Protein AF-A0A315ZDD9-F1 (afdb_monomer_lite)

pLDDT: mean 81.25, std 19.19, range [39.88, 97.31]

Sequence (99 aa):
MRKFLLPIVALIAFTFSSCDDLEETIDCTSNTARLSALLLTIDEWDCDDATEAYNLLDENQDCDEMKFLIEQQDYGTVEDALFIINGYKTVTCTLDGLF

Secondary structure (DSSP, 8-state):
----------------SSHHHHHHHHHHHHHHHHHHHHHTTGGG--HHHHHHHHHHHHHTTT-HHHHHHHHHTT--SHHHHHHHHHHHHHHHHHHHTT-

Radius of gyration: 15.93 Å; chains: 1; bounding box: 35×39×43 Å

Organism: Sediminitomix flava (NCBI:txid379075)

Structure (mmCIF, N/CA/C/O backbone):
data_AF-A0A315ZDD9-F1
#
_entry.id   AF-A0A315ZDD9-F1
#
loop_
_atom_site.group_PDB
_atom_site.id
_atom_site.type_symbol
_atom_site.label_atom_id
_atom_site.label_alt_id
_atom_site.label_comp_id
_atom_site.label_asym_id
_atom_site.label_entity_id
_atom_site.label_seq_id
_atom_site.pdbx_PDB_ins_code
_atom_site.Cartn_x
_atom_site.Cartn_y
_atom_site.Cartn_z
_atom_site.occupancy
_atom_site.B_iso_or_equiv
_atom_site.auth_seq_id
_atom_site.auth_comp_id
_atom_site.auth_asym_id
_atom_site.auth_atom_id
_atom_site.pdbx_PDB_model_num
ATOM 1 N N . MET A 1 1 ? 12.004 26.889 15.704 1.00 42.41 1 MET A N 1
ATOM 2 C CA . MET A 1 1 ? 10.913 26.063 15.145 1.00 42.41 1 MET A CA 1
ATOM 3 C C . MET A 1 1 ? 10.832 24.790 15.977 1.00 42.41 1 MET A C 1
ATOM 5 O O . MET A 1 1 ? 11.714 23.950 15.864 1.00 42.41 1 MET A O 1
ATOM 9 N N . ARG A 1 2 ? 9.881 24.702 16.916 1.00 39.88 2 ARG A N 1
ATOM 10 C CA . ARG A 1 2 ? 9.673 23.491 17.727 1.00 39.88 2 ARG A CA 1
ATOM 11 C C . ARG A 1 2 ? 8.828 22.521 16.903 1.00 39.88 2 ARG A C 1
ATOM 13 O O . ARG A 1 2 ? 7.665 22.813 16.653 1.00 39.88 2 ARG A O 1
ATOM 20 N N . LYS A 1 3 ? 9.425 21.415 16.457 1.00 45.97 3 LYS A N 1
ATOM 21 C CA . LYS A 1 3 ? 8.692 20.278 15.893 1.00 45.97 3 LYS A CA 1
ATOM 22 C C . LYS A 1 3 ? 8.043 19.542 17.065 1.00 45.97 3 LYS A C 1
ATOM 24 O O . LYS A 1 3 ? 8.744 18.938 17.871 1.00 45.97 3 LYS A O 1
ATOM 29 N N . PHE A 1 4 ? 6.728 19.674 17.203 1.00 43.16 4 PHE A N 1
ATOM 30 C CA . PHE A 1 4 ? 5.939 18.818 18.078 1.00 43.16 4 PHE A CA 1
ATOM 31 C C . PHE A 1 4 ? 5.788 17.470 17.369 1.00 43.16 4 PHE A C 1
ATOM 33 O O . PHE A 1 4 ? 4.930 17.314 16.509 1.00 43.16 4 PHE A O 1
ATOM 40 N N . LEU A 1 5 ? 6.664 16.518 17.694 1.00 48.75 5 LEU A N 1
ATOM 41 C CA . LEU A 1 5 ? 6.385 15.097 17.500 1.00 48.75 5 LEU A CA 1
ATOM 42 C C . LEU A 1 5 ? 5.304 14.742 18.525 1.00 48.75 5 LEU A C 1
ATOM 44 O O . LEU A 1 5 ? 5.608 14.520 19.697 1.00 48.75 5 LEU A O 1
ATOM 48 N N . LEU A 1 6 ? 4.039 14.835 18.119 1.00 39.91 6 LEU A N 1
ATOM 49 C CA . LEU A 1 6 ? 2.919 14.386 18.937 1.00 39.91 6 LEU A CA 1
ATOM 50 C C . LEU A 1 6 ? 2.768 12.861 18.792 1.00 39.91 6 LEU A C 1
ATOM 52 O O . LEU A 1 6 ? 2.919 12.337 17.689 1.00 39.91 6 LEU A O 1
ATOM 56 N N . PRO A 1 7 ? 2.509 12.147 19.900 1.00 44.84 7 PRO A N 1
ATOM 57 C CA . PRO A 1 7 ? 2.541 10.697 19.967 1.00 44.84 7 PRO A CA 1
ATOM 58 C C . PRO A 1 7 ? 1.213 10.135 19.457 1.00 44.84 7 PRO A C 1
ATOM 60 O O . PRO A 1 7 ? 0.247 10.044 20.211 1.00 44.84 7 PRO A O 1
ATOM 63 N N . ILE A 1 8 ? 1.148 9.729 18.191 1.00 50.94 8 ILE A N 1
ATOM 64 C CA . ILE A 1 8 ? 0.020 8.937 17.674 1.00 50.94 8 ILE A CA 1
ATOM 65 C C . ILE A 1 8 ? 0.318 7.455 17.937 1.00 50.94 8 ILE A C 1
ATOM 67 O O . ILE A 1 8 ? 0.414 6.629 17.045 1.00 50.94 8 ILE A O 1
ATOM 71 N N . VAL A 1 9 ? 0.534 7.137 19.211 1.00 46.03 9 VAL A N 1
ATOM 72 C CA . VAL A 1 9 ? 0.303 5.799 19.767 1.00 46.03 9 VAL A CA 1
ATOM 73 C C . VAL A 1 9 ? -0.782 6.011 20.817 1.00 46.03 9 VAL A C 1
ATOM 75 O O . VAL A 1 9 ? -0.586 5.824 22.017 1.00 46.03 9 VAL A O 1
ATOM 78 N N . ALA A 1 10 ? -1.896 6.602 20.382 1.00 42.72 10 ALA A N 1
ATOM 79 C CA . ALA A 1 10 ? -3.057 6.757 21.234 1.00 42.72 10 ALA A CA 1
ATOM 80 C C . ALA A 1 10 ? -3.620 5.353 21.440 1.00 42.72 10 ALA A C 1
ATOM 82 O O . ALA A 1 10 ? -4.127 4.740 20.507 1.00 42.72 10 ALA A O 1
ATOM 83 N N . LEU A 1 11 ? -3.425 4.850 22.662 1.00 44.22 11 LEU A N 1
ATOM 84 C CA . LEU A 1 11 ? -3.995 3.620 23.192 1.00 44.22 11 LEU A CA 1
ATOM 85 C C . LEU A 1 11 ? -5.408 3.410 22.647 1.00 44.22 11 LEU A C 1
ATOM 87 O O . LEU A 1 11 ? -6.329 4.148 23.008 1.00 44.22 11 LEU A O 1
ATOM 91 N N . ILE A 1 12 ? -5.579 2.377 21.832 1.00 54.78 12 ILE A N 1
ATOM 92 C CA . ILE A 1 12 ? -6.906 1.944 21.442 1.00 54.78 12 ILE A CA 1
ATOM 93 C C . ILE A 1 12 ? -7.428 1.078 22.589 1.00 54.78 12 ILE A C 1
ATOM 95 O O . ILE A 1 12 ? -7.040 -0.075 22.776 1.00 54.78 12 ILE A O 1
ATOM 99 N N . ALA A 1 13 ? -8.242 1.690 23.447 1.00 45.88 13 ALA A N 1
ATOM 100 C CA . ALA A 1 13 ? -9.019 0.982 24.452 1.00 45.88 13 ALA A CA 1
ATOM 101 C C . ALA A 1 13 ? -10.181 0.280 23.741 1.00 45.88 13 ALA A C 1
ATOM 103 O O . ALA A 1 13 ? -11.289 0.804 23.660 1.00 45.88 13 ALA A O 1
ATOM 104 N N . PHE A 1 14 ? -9.902 -0.883 23.170 1.00 53.44 14 PHE A N 1
ATOM 105 C CA . PHE A 1 14 ? -10.897 -1.675 22.469 1.00 53.44 14 PHE A CA 1
ATOM 106 C C . PHE A 1 14 ? -11.788 -2.451 23.449 1.00 53.44 14 PHE A C 1
ATOM 108 O O . PHE A 1 14 ? -11.328 -3.251 24.267 1.00 53.44 14 PHE A O 1
ATOM 115 N N . THR A 1 15 ? -13.094 -2.231 23.337 1.00 52.12 15 THR A N 1
ATOM 116 C CA . THR A 1 15 ? -14.132 -3.100 23.892 1.00 52.12 15 THR A CA 1
ATOM 117 C C . THR A 1 15 ? -14.471 -4.162 22.849 1.00 52.12 15 THR A C 1
ATOM 119 O O . THR A 1 15 ? -15.380 -3.967 22.047 1.00 52.12 15 THR A O 1
ATOM 122 N N . PHE A 1 16 ? -13.713 -5.257 22.809 1.00 50.06 16 PHE A N 1
ATOM 123 C CA . PHE A 1 16 ? -13.961 -6.348 21.862 1.00 50.06 16 PHE A CA 1
ATOM 124 C C . PHE A 1 16 ? -15.237 -7.111 22.258 1.00 50.06 16 PHE A C 1
ATOM 126 O O . PHE A 1 16 ? -15.351 -7.586 23.391 1.00 50.06 16 PHE A O 1
ATOM 133 N N . SER A 1 17 ? -16.213 -7.191 21.346 1.00 50.06 17 SER A N 1
ATOM 134 C CA . SER A 1 17 ? -17.479 -7.918 21.544 1.00 50.06 17 SER A CA 1
ATOM 135 C C . SER A 1 17 ? -17.365 -9.409 21.193 1.00 50.06 17 SER A C 1
ATOM 137 O O . SER A 1 17 ? -18.227 -10.195 21.592 1.00 50.06 17 SER A O 1
ATOM 139 N N . SER A 1 18 ? -16.308 -9.815 20.489 1.00 53.09 18 SER A N 1
ATOM 140 C CA . SER A 1 18 ? -15.969 -11.202 20.179 1.00 53.09 18 SER A CA 1
ATOM 141 C C . SER A 1 18 ? -14.455 -11.332 19.936 1.00 53.09 18 SER A C 1
ATOM 143 O O . SER A 1 18 ? -13.776 -10.330 19.709 1.00 53.09 18 SER A O 1
ATOM 145 N N . CYS A 1 19 ? -13.901 -12.544 20.051 1.00 56.69 19 CYS A N 1
ATOM 146 C CA . CYS A 1 19 ? -12.485 -12.789 19.747 1.00 56.69 19 CYS A CA 1
ATOM 147 C C . CYS A 1 19 ? -12.174 -12.666 18.245 1.00 56.69 19 CYS A C 1
ATOM 149 O O . CYS A 1 19 ? -11.032 -12.376 17.909 1.00 56.69 19 CYS A O 1
ATOM 151 N N . ASP A 1 20 ? -13.174 -12.844 17.380 1.00 58.56 20 ASP A N 1
ATOM 152 C CA . ASP A 1 20 ? -13.015 -12.774 15.923 1.00 58.56 20 ASP A CA 1
ATOM 153 C C . ASP A 1 20 ? -12.814 -11.314 15.474 1.00 58.56 20 ASP A C 1
ATOM 155 O O . ASP A 1 20 ? -11.891 -11.017 14.722 1.00 58.56 20 ASP A O 1
ATOM 159 N N . ASP A 1 21 ? -13.571 -10.372 16.057 1.00 60.03 21 ASP A N 1
ATOM 160 C CA . ASP A 1 21 ? -13.394 -8.931 15.796 1.00 60.03 21 ASP A CA 1
ATOM 161 C C . ASP A 1 21 ? -12.017 -8.419 16.276 1.00 60.03 21 ASP A C 1
ATOM 163 O O . ASP A 1 21 ? -11.472 -7.443 15.756 1.00 60.03 21 ASP A O 1
ATOM 167 N N . LEU A 1 22 ? -11.449 -9.058 17.309 1.00 60.69 22 LEU A N 1
ATOM 168 C CA . LEU A 1 22 ? -10.117 -8.746 17.835 1.00 60.69 22 LEU A CA 1
ATOM 169 C C . LEU A 1 22 ? -9.010 -9.192 16.869 1.00 60.69 22 LEU A C 1
ATOM 171 O O . LEU A 1 22 ? -8.028 -8.467 16.713 1.00 60.69 22 LEU A O 1
ATOM 175 N N . GLU A 1 23 ? -9.155 -10.360 16.246 1.00 69.88 23 GLU A N 1
ATOM 176 C CA . GLU A 1 23 ? -8.195 -10.894 15.272 1.00 69.88 23 GLU A CA 1
ATOM 177 C C . GLU A 1 23 ? -8.172 -10.030 14.004 1.00 69.88 23 GLU A C 1
ATOM 179 O O . GLU A 1 23 ? -7.109 -9.549 13.619 1.00 69.88 23 GLU A O 1
ATOM 184 N N . GLU A 1 24 ? -9.346 -9.687 13.464 1.00 71.44 24 GLU A N 1
ATOM 185 C CA . GLU A 1 24 ? -9.488 -8.811 12.291 1.00 71.44 24 GLU A CA 1
ATOM 186 C C . GLU A 1 24 ? -8.883 -7.414 12.527 1.00 71.44 24 GLU A C 1
ATOM 188 O O . GLU A 1 24 ? -8.142 -6.883 11.700 1.00 71.44 24 GLU A O 1
ATOM 193 N N . THR A 1 25 ? -9.112 -6.837 13.710 1.00 71.75 25 THR A N 1
ATOM 194 C CA . THR A 1 25 ? -8.547 -5.531 14.090 1.00 71.75 25 THR A CA 1
ATOM 195 C C . THR A 1 25 ? -7.014 -5.557 14.185 1.00 71.75 25 THR A C 1
ATOM 197 O O . THR A 1 25 ? -6.330 -4.606 13.780 1.00 71.75 25 THR A O 1
ATOM 200 N N . ILE A 1 26 ? -6.453 -6.626 14.763 1.00 76.06 26 ILE A N 1
ATOM 201 C CA . ILE A 1 26 ? -4.999 -6.797 14.887 1.00 76.06 26 ILE A CA 1
ATOM 202 C C . ILE A 1 26 ? -4.373 -6.952 13.502 1.00 76.06 26 ILE A C 1
ATOM 204 O O . ILE A 1 26 ? -3.351 -6.311 13.233 1.00 76.06 26 ILE A O 1
ATOM 208 N N . ASP A 1 27 ? -4.998 -7.737 12.628 1.00 82.81 27 ASP A N 1
ATOM 209 C CA . ASP A 1 27 ? -4.534 -7.949 11.261 1.00 82.81 27 ASP A CA 1
ATOM 210 C C . ASP A 1 27 ? -4.561 -6.647 10.455 1.00 82.81 27 ASP A C 1
ATOM 212 O O . ASP A 1 27 ? -3.532 -6.280 9.883 1.00 82.81 27 ASP A O 1
ATOM 216 N N . CYS A 1 28 ? -5.647 -5.865 10.525 1.00 87.50 28 CYS A N 1
ATOM 217 C CA . CYS A 1 28 ? -5.732 -4.543 9.891 1.00 87.50 28 CYS A CA 1
ATOM 218 C C . CYS A 1 28 ? -4.583 -3.618 10.325 1.00 87.50 28 CYS A C 1
ATOM 220 O O . CYS A 1 28 ? -3.899 -3.013 9.492 1.00 87.50 28 CYS A O 1
ATOM 222 N N . THR A 1 29 ? -4.323 -3.520 11.633 1.00 90.00 29 THR A N 1
ATOM 223 C CA . THR A 1 29 ? -3.262 -2.649 12.165 1.00 90.00 29 THR A CA 1
ATOM 224 C C . THR A 1 29 ? -1.874 -3.132 11.740 1.00 90.00 29 THR A C 1
ATOM 226 O O . THR A 1 29 ? -1.034 -2.335 11.312 1.00 90.00 29 THR A O 1
ATOM 229 N N . SER A 1 30 ? -1.621 -4.437 11.854 1.00 92.56 30 SER A N 1
ATOM 230 C CA . SER A 1 30 ? -0.341 -5.058 11.502 1.00 92.56 30 SER A CA 1
ATOM 231 C C . SER A 1 30 ? -0.034 -4.906 1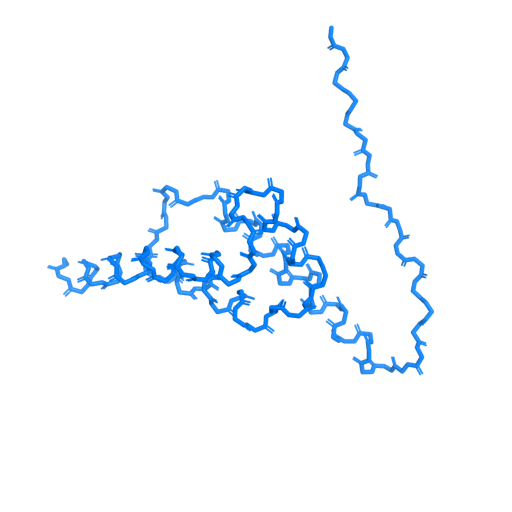0.010 1.00 92.56 30 SER A C 1
ATOM 233 O O . SER A 1 30 ? 1.054 -4.458 9.639 1.00 92.56 30 SER A O 1
ATOM 235 N N . ASN A 1 31 ? -1.010 -5.193 9.149 1.00 94.69 31 ASN A N 1
ATOM 236 C CA . ASN A 1 31 ? -0.877 -5.078 7.700 1.00 94.69 31 ASN A CA 1
ATOM 237 C C . ASN A 1 31 ? -0.720 -3.623 7.253 1.00 94.69 31 ASN A C 1
ATOM 239 O O . ASN A 1 31 ? 0.113 -3.336 6.394 1.00 94.69 31 ASN A O 1
ATOM 243 N N . THR A 1 32 ? -1.426 -2.683 7.889 1.00 94.38 32 THR A N 1
ATOM 244 C CA . THR A 1 32 ? -1.237 -1.245 7.635 1.00 94.38 32 THR A CA 1
ATOM 245 C C . THR A 1 32 ? 0.177 -0.793 8.006 1.00 94.38 32 THR A C 1
ATOM 247 O O . THR A 1 32 ? 0.815 -0.065 7.247 1.00 94.38 32 THR A O 1
ATOM 250 N N . ALA A 1 33 ? 0.715 -1.245 9.144 1.00 93.44 33 ALA A N 1
ATOM 251 C CA . ALA A 1 33 ? 2.089 -0.931 9.536 1.00 93.44 33 ALA A CA 1
ATOM 252 C C . ALA A 1 33 ? 3.114 -1.512 8.547 1.00 93.44 33 ALA A C 1
ATOM 254 O O . ALA A 1 33 ? 4.088 -0.840 8.201 1.00 93.44 33 ALA A O 1
ATOM 255 N N . ARG A 1 34 ? 2.874 -2.735 8.062 1.00 95.31 34 ARG A N 1
ATOM 256 C CA . ARG A 1 34 ? 3.706 -3.395 7.050 1.00 95.31 34 ARG A CA 1
ATOM 257 C C . ARG A 1 34 ? 3.682 -2.642 5.719 1.00 95.31 34 ARG A C 1
ATOM 259 O O . ARG A 1 34 ? 4.748 -2.340 5.189 1.00 95.31 34 ARG A O 1
ATOM 266 N N . LEU A 1 35 ? 2.504 -2.235 5.241 1.00 95.75 35 LEU A N 1
ATOM 267 C CA . LEU A 1 35 ? 2.398 -1.406 4.039 1.00 95.75 35 LEU A CA 1
ATOM 268 C C . LEU A 1 35 ? 3.082 -0.050 4.233 1.00 95.75 35 LEU A C 1
ATOM 270 O O . LEU A 1 35 ? 3.829 0.392 3.365 1.00 95.75 35 LEU A O 1
ATOM 274 N N . SER A 1 36 ? 2.882 0.603 5.381 1.00 95.75 36 SER A N 1
ATOM 275 C CA . SER A 1 36 ? 3.552 1.870 5.680 1.00 95.75 36 SER A CA 1
ATOM 276 C C . SER A 1 36 ? 5.072 1.737 5.630 1.00 95.75 36 SER A C 1
ATOM 278 O O . SER A 1 36 ? 5.727 2.699 5.244 1.00 95.75 36 SER A O 1
ATOM 280 N N . ALA A 1 37 ? 5.636 0.596 6.030 1.00 93.62 37 ALA A N 1
ATOM 281 C CA . ALA A 1 37 ? 7.069 0.352 5.930 1.00 93.62 37 ALA A CA 1
ATOM 282 C C . ALA A 1 37 ? 7.515 0.202 4.468 1.00 93.62 37 ALA A C 1
ATOM 284 O O . ALA A 1 37 ? 8.484 0.849 4.080 1.00 93.62 37 ALA A O 1
ATOM 285 N N . LEU A 1 38 ? 6.781 -0.569 3.657 1.00 94.94 38 LEU A N 1
ATOM 286 C CA . LEU A 1 38 ? 7.065 -0.726 2.225 1.00 94.94 38 LEU A CA 1
ATOM 287 C C . LEU A 1 38 ? 7.019 0.616 1.488 1.00 94.94 38 LEU A C 1
ATOM 289 O O . LEU A 1 38 ? 7.922 0.932 0.721 1.00 94.94 38 LEU A O 1
ATOM 293 N N . LEU A 1 39 ? 6.006 1.448 1.743 1.00 91.69 39 LEU A N 1
ATOM 294 C CA . LEU A 1 39 ? 5.847 2.738 1.058 1.00 91.69 39 LEU A CA 1
ATOM 295 C C . LEU A 1 39 ? 7.009 3.714 1.313 1.00 91.69 39 LEU A C 1
ATOM 297 O O . LEU A 1 39 ? 7.234 4.613 0.506 1.00 91.69 39 LEU A O 1
ATOM 301 N N . LEU A 1 40 ? 7.775 3.537 2.396 1.00 92.62 40 LEU A N 1
ATOM 302 C CA . LEU A 1 40 ? 8.964 4.352 2.674 1.00 92.62 40 LEU A CA 1
ATOM 303 C C . LEU A 1 40 ? 10.163 4.004 1.781 1.00 92.62 40 LEU A C 1
ATOM 305 O O . LEU A 1 40 ? 11.105 4.794 1.722 1.00 92.62 40 LEU A O 1
ATOM 309 N N . THR A 1 41 ? 10.146 2.852 1.107 1.00 92.88 41 THR A N 1
ATOM 310 C CA . THR A 1 41 ? 11.256 2.331 0.293 1.00 92.88 41 THR A CA 1
ATOM 311 C C . THR A 1 41 ? 10.861 2.108 -1.167 1.00 92.88 41 THR A C 1
ATOM 313 O O . THR A 1 41 ? 11.474 1.299 -1.853 1.00 92.88 41 THR A O 1
ATOM 316 N N . ILE A 1 42 ? 9.854 2.834 -1.667 1.00 87.38 42 ILE A N 1
ATOM 317 C CA . ILE A 1 42 ? 9.284 2.627 -3.012 1.00 87.38 42 ILE A CA 1
ATOM 318 C C . ILE A 1 42 ? 10.297 2.743 -4.163 1.00 87.38 42 ILE A C 1
ATOM 320 O O . ILE A 1 42 ? 10.155 2.080 -5.188 1.00 87.38 42 ILE A O 1
ATOM 324 N N . ASP A 1 43 ? 11.343 3.555 -3.994 1.00 87.50 43 ASP A N 1
ATOM 325 C CA . ASP A 1 43 ? 12.403 3.731 -4.996 1.00 87.50 43 ASP A CA 1
ATOM 326 C C . ASP A 1 43 ? 13.314 2.495 -5.136 1.00 87.50 43 ASP A C 1
ATOM 328 O O . ASP A 1 43 ? 14.087 2.402 -6.090 1.00 87.50 43 ASP A O 1
ATOM 332 N N . GLU A 1 44 ? 13.234 1.561 -4.187 1.00 91.62 44 GLU A N 1
ATOM 333 C CA . GLU A 1 44 ? 14.049 0.346 -4.116 1.00 91.62 44 GLU A CA 1
ATOM 334 C C . GLU A 1 44 ? 13.233 -0.927 -4.375 1.00 91.62 44 GLU A C 1
ATOM 336 O O . GLU A 1 44 ? 13.806 -2.013 -4.353 1.00 91.62 44 GLU A O 1
ATOM 341 N N . TRP A 1 45 ? 11.925 -0.805 -4.629 1.00 92.88 45 TRP A N 1
ATOM 342 C CA . TRP A 1 45 ? 11.042 -1.959 -4.786 1.00 92.88 45 TRP A CA 1
ATOM 343 C C . TRP A 1 45 ? 11.439 -2.846 -5.963 1.00 92.88 45 TRP A C 1
ATOM 345 O O . TRP A 1 45 ? 11.560 -2.395 -7.107 1.00 92.88 45 TRP A O 1
ATOM 355 N N . ASP A 1 46 ? 11.532 -4.140 -5.683 1.00 93.44 46 ASP A N 1
ATOM 356 C CA . ASP A 1 46 ? 11.538 -5.189 -6.693 1.00 93.44 46 ASP A CA 1
ATOM 357 C C . ASP A 1 46 ? 10.115 -5.733 -6.956 1.00 93.44 46 ASP A C 1
ATOM 359 O O . ASP A 1 46 ? 9.098 -5.145 -6.565 1.00 93.44 46 ASP A O 1
ATOM 363 N N . CYS A 1 47 ? 10.020 -6.824 -7.723 1.00 94.12 47 CYS A N 1
ATOM 364 C CA . CYS A 1 47 ? 8.733 -7.433 -8.053 1.00 94.12 47 CYS A CA 1
ATOM 365 C C . CYS A 1 47 ? 8.009 -7.984 -6.815 1.00 94.12 47 CYS A C 1
ATOM 367 O O . CYS A 1 47 ? 6.776 -7.902 -6.743 1.00 94.12 47 CYS A O 1
ATOM 369 N N . ASP A 1 48 ? 8.755 -8.529 -5.854 1.00 95.69 48 ASP A N 1
ATOM 370 C CA . ASP A 1 48 ? 8.195 -9.129 -4.649 1.00 95.69 48 ASP A CA 1
ATOM 371 C C . ASP A 1 48 ? 7.645 -8.032 -3.734 1.00 95.69 48 ASP A C 1
ATOM 373 O O . ASP A 1 48 ? 6.491 -8.127 -3.311 1.00 95.69 48 ASP A O 1
ATOM 377 N N . ASP A 1 49 ? 8.387 -6.938 -3.540 1.00 96.00 49 ASP A N 1
ATOM 378 C CA . ASP A 1 49 ? 7.933 -5.777 -2.763 1.00 96.00 49 ASP A CA 1
ATOM 379 C C . ASP A 1 49 ? 6.652 -5.162 -3.350 1.00 96.00 49 ASP A C 1
ATOM 381 O O . ASP A 1 49 ? 5.671 -4.916 -2.639 1.00 96.00 49 ASP A O 1
ATOM 385 N N . ALA A 1 50 ? 6.619 -4.955 -4.672 1.00 95.25 50 ALA A N 1
ATOM 386 C CA . ALA A 1 50 ? 5.451 -4.400 -5.354 1.00 95.25 50 ALA A CA 1
ATOM 387 C C . ALA A 1 50 ? 4.239 -5.348 -5.309 1.00 95.25 50 ALA A C 1
ATOM 389 O O . ALA A 1 50 ? 3.086 -4.903 -5.263 1.00 95.25 50 ALA A O 1
ATOM 390 N N . THR A 1 51 ? 4.483 -6.659 -5.326 1.00 96.25 51 THR A N 1
ATOM 391 C CA . THR A 1 51 ? 3.438 -7.679 -5.181 1.00 96.25 51 THR A CA 1
ATOM 392 C C . THR A 1 51 ? 2.901 -7.720 -3.759 1.00 96.25 51 THR A C 1
ATOM 394 O O . THR A 1 51 ? 1.686 -7.779 -3.567 1.00 96.25 51 THR A O 1
ATOM 397 N N . GLU A 1 52 ? 3.775 -7.630 -2.763 1.00 97.00 52 GLU A N 1
ATOM 398 C CA . GLU A 1 52 ? 3.392 -7.583 -1.359 1.00 97.00 52 GLU A CA 1
ATOM 399 C C . GLU A 1 52 ? 2.559 -6.339 -1.046 1.00 97.00 52 GLU A C 1
ATOM 401 O O . GLU A 1 52 ? 1.483 -6.457 -0.460 1.00 97.00 52 GLU A O 1
ATOM 406 N N . ALA A 1 53 ? 2.994 -5.162 -1.505 1.00 96.69 53 ALA A N 1
ATOM 407 C CA . ALA A 1 53 ? 2.240 -3.924 -1.335 1.00 96.69 53 ALA A CA 1
ATOM 408 C C . ALA A 1 53 ? 0.838 -4.013 -1.964 1.00 96.69 53 ALA A C 1
ATOM 410 O O . ALA A 1 53 ? -0.140 -3.577 -1.356 1.00 96.69 53 ALA A O 1
ATOM 411 N N . TYR A 1 54 ? 0.726 -4.615 -3.156 1.00 97.06 54 TYR A N 1
ATOM 412 C CA . TYR A 1 54 ? -0.563 -4.845 -3.811 1.00 97.06 54 TYR A CA 1
ATOM 413 C C . TYR A 1 54 ? -1.471 -5.768 -2.987 1.00 97.06 54 TYR A C 1
ATOM 415 O O . TYR A 1 54 ? -2.630 -5.433 -2.757 1.00 97.06 54 TYR A O 1
ATOM 423 N N . ASN A 1 55 ? -0.952 -6.910 -2.529 1.00 97.31 55 ASN A N 1
ATOM 424 C CA . ASN A 1 55 ? -1.747 -7.890 -1.786 1.00 97.31 55 ASN A CA 1
ATOM 425 C C . ASN A 1 55 ? -2.217 -7.328 -0.438 1.00 97.31 55 ASN A C 1
ATOM 427 O O . ASN A 1 55 ? -3.376 -7.502 -0.079 1.00 97.31 55 ASN A O 1
ATOM 431 N N . LEU A 1 56 ? -1.355 -6.589 0.273 1.00 96.50 56 LEU A N 1
ATOM 432 C CA . LEU A 1 56 ? -1.735 -5.934 1.526 1.00 96.50 56 LEU A CA 1
ATOM 433 C C . LEU A 1 56 ? -2.893 -4.954 1.322 1.00 96.50 56 LEU A C 1
ATOM 435 O O . LEU A 1 56 ? -3.784 -4.895 2.164 1.00 96.50 56 LEU A O 1
ATOM 439 N N . LEU A 1 57 ? -2.910 -4.204 0.219 1.00 96.00 57 LEU A N 1
ATOM 440 C CA . LEU A 1 57 ? -4.018 -3.299 -0.088 1.00 96.00 57 LEU A CA 1
ATOM 441 C C . LEU A 1 57 ? -5.308 -4.036 -0.446 1.00 96.00 57 LEU A C 1
ATOM 443 O O . LEU A 1 57 ? -6.371 -3.640 0.024 1.00 96.00 57 LEU A O 1
ATOM 447 N N . ASP A 1 58 ? -5.214 -5.095 -1.249 1.00 96.19 58 ASP A N 1
ATOM 448 C CA . ASP A 1 58 ? -6.370 -5.870 -1.717 1.00 96.19 58 ASP A CA 1
ATOM 449 C C . ASP A 1 58 ? -7.067 -6.590 -0.551 1.00 96.19 58 ASP A C 1
ATOM 451 O O . ASP A 1 58 ? -8.286 -6.529 -0.398 1.00 96.19 58 ASP A O 1
ATOM 455 N N . GLU A 1 59 ? -6.277 -7.197 0.337 1.00 94.19 59 GLU A N 1
ATOM 456 C CA . GLU A 1 59 ? -6.775 -7.944 1.496 1.00 94.19 59 GLU A CA 1
ATOM 457 C C . GLU A 1 59 ? -7.333 -7.038 2.605 1.00 94.19 59 GLU A C 1
ATOM 459 O O . GLU A 1 59 ? -8.182 -7.475 3.377 1.00 94.19 59 GLU A O 1
ATOM 464 N N . ASN A 1 60 ? -6.883 -5.780 2.693 1.00 92.50 60 ASN A N 1
ATOM 465 C CA . ASN A 1 60 ? -7.201 -4.874 3.808 1.00 92.50 60 ASN A CA 1
ATOM 466 C C . ASN A 1 60 ? -7.974 -3.621 3.361 1.00 92.50 60 ASN A C 1
ATOM 468 O O . ASN A 1 60 ? -7.975 -2.607 4.060 1.00 92.50 60 ASN A O 1
ATOM 472 N N . GLN A 1 61 ? -8.635 -3.664 2.201 1.00 92.62 61 GLN A N 1
ATOM 473 C CA . GLN A 1 61 ? -9.326 -2.504 1.626 1.00 92.62 61 GLN A CA 1
ATOM 474 C C . GLN A 1 61 ? -10.445 -1.928 2.504 1.00 92.62 61 GLN A C 1
ATOM 476 O O . GLN A 1 61 ? -10.743 -0.732 2.434 1.00 92.62 61 GLN A O 1
ATOM 481 N N . ASP A 1 62 ? -11.041 -2.761 3.358 1.00 90.56 62 ASP A N 1
ATOM 482 C CA . ASP A 1 62 ? -12.108 -2.355 4.267 1.00 90.56 62 ASP A CA 1
ATOM 483 C C . ASP A 1 62 ? -11.587 -1.795 5.600 1.00 90.56 62 ASP A C 1
ATOM 485 O O . ASP A 1 62 ? -12.336 -1.091 6.282 1.00 90.56 62 ASP A O 1
ATOM 489 N N . CYS A 1 63 ? -10.305 -2.000 5.927 1.00 90.31 63 CYS A N 1
ATOM 490 C CA . CYS A 1 63 ? -9.688 -1.502 7.155 1.00 90.31 63 CYS A CA 1
ATOM 491 C C . CYS A 1 63 ? -9.617 0.033 7.158 1.00 90.31 63 CYS A C 1
ATOM 493 O O . CYS A 1 63 ? -9.078 0.659 6.237 1.00 90.31 63 CYS A O 1
ATOM 495 N N . ASP A 1 64 ? -10.112 0.660 8.224 1.00 92.81 64 ASP A N 1
ATOM 496 C CA . ASP A 1 64 ? -10.115 2.120 8.352 1.00 92.81 64 ASP A CA 1
ATOM 497 C C . ASP A 1 64 ? -8.692 2.688 8.477 1.00 92.81 64 ASP A C 1
ATOM 499 O O . ASP A 1 64 ? -8.393 3.747 7.920 1.00 92.81 64 ASP A O 1
ATOM 503 N N . GLU A 1 65 ? -7.780 1.964 9.131 1.00 91.31 65 GLU A N 1
ATOM 504 C CA . GLU A 1 65 ? -6.364 2.325 9.223 1.00 91.31 65 GLU A CA 1
ATOM 505 C C . GLU A 1 65 ? -5.690 2.347 7.846 1.00 91.31 65 GLU A C 1
ATOM 507 O O . GLU A 1 65 ? -4.883 3.240 7.573 1.00 91.31 65 GLU A O 1
ATOM 512 N N . MET A 1 66 ? -6.054 1.409 6.967 1.00 94.19 66 MET A N 1
ATOM 513 C CA . MET A 1 66 ? -5.515 1.323 5.611 1.00 94.19 66 MET A CA 1
ATOM 514 C C . MET A 1 66 ? -5.987 2.506 4.764 1.00 94.19 66 MET A C 1
ATOM 516 O O . MET A 1 66 ? -5.173 3.188 4.136 1.00 94.19 66 MET A O 1
ATOM 520 N N . LYS A 1 67 ? -7.291 2.810 4.808 1.00 95.25 67 LYS A N 1
ATOM 521 C CA . LYS A 1 67 ? -7.871 3.991 4.146 1.00 95.25 67 LYS A CA 1
ATOM 522 C C . LYS A 1 67 ? -7.184 5.269 4.617 1.00 95.25 67 LYS A C 1
ATOM 524 O O . LYS A 1 67 ? -6.752 6.075 3.797 1.00 95.25 67 LYS A O 1
ATOM 529 N N . PHE A 1 68 ? -7.011 5.415 5.931 1.00 94.25 68 PHE A N 1
ATOM 530 C CA . PHE A 1 68 ? -6.343 6.576 6.506 1.00 94.25 68 PHE A CA 1
ATOM 531 C C . PHE A 1 68 ? -4.885 6.700 6.044 1.00 94.25 68 PHE A C 1
ATOM 533 O O . PHE A 1 68 ? -4.461 7.792 5.669 1.00 94.25 68 PHE A O 1
ATOM 540 N N . LEU A 1 69 ? -4.111 5.608 6.044 1.00 93.56 69 LEU A N 1
ATOM 541 C CA . LEU A 1 69 ? -2.729 5.618 5.553 1.00 93.56 69 LEU A CA 1
ATOM 542 C C . LEU A 1 69 ? -2.665 6.094 4.097 1.00 93.56 69 LEU A C 1
ATOM 544 O O . LEU A 1 69 ? -1.869 6.973 3.779 1.00 93.56 69 LEU A O 1
ATOM 548 N N . ILE A 1 70 ? -3.507 5.538 3.229 1.00 95.25 70 ILE A N 1
ATOM 549 C CA . ILE A 1 70 ? -3.531 5.849 1.796 1.00 95.25 70 ILE A CA 1
ATOM 550 C C . ILE A 1 70 ? -3.908 7.307 1.522 1.00 95.25 70 ILE A C 1
ATOM 552 O O . ILE A 1 70 ? -3.240 7.969 0.724 1.00 95.25 70 ILE A O 1
ATOM 556 N N . GLU A 1 71 ? -4.892 7.845 2.243 1.00 93.81 71 GLU A N 1
ATOM 557 C CA . GLU A 1 71 ? -5.235 9.268 2.175 1.00 93.81 71 GLU A CA 1
ATOM 558 C C . GLU A 1 71 ? -4.060 10.162 2.612 1.00 93.81 71 GLU A C 1
ATOM 560 O O . GLU A 1 71 ? -3.771 11.167 1.964 1.00 93.81 71 GLU A O 1
ATOM 565 N N . GLN A 1 72 ? -3.335 9.797 3.679 1.00 93.94 72 GLN A N 1
ATOM 566 C CA . GLN A 1 72 ? -2.167 10.559 4.155 1.00 93.94 72 GLN A CA 1
ATOM 567 C C . GLN A 1 72 ? -0.987 10.536 3.177 1.00 93.94 72 GLN A C 1
ATOM 569 O O . GLN A 1 72 ? -0.180 11.466 3.169 1.00 93.94 72 GLN A O 1
ATOM 574 N N . GLN A 1 73 ? -0.869 9.476 2.380 1.00 87.81 73 GLN A N 1
ATOM 575 C CA . GLN A 1 73 ? 0.175 9.309 1.370 1.00 87.81 73 GLN A CA 1
ATOM 576 C C . GLN A 1 73 ? -0.207 9.926 0.011 1.00 87.81 73 GLN A C 1
ATOM 578 O O . GLN A 1 73 ? 0.528 9.764 -0.958 1.00 87.81 73 GLN A O 1
ATOM 583 N N . ASP A 1 74 ? -1.326 10.656 -0.055 1.00 91.00 74 ASP A N 1
ATOM 584 C CA . ASP A 1 74 ? -1.802 11.385 -1.240 1.00 91.00 74 ASP A CA 1
ATOM 585 C C . ASP A 1 74 ? -2.138 10.477 -2.442 1.00 91.00 74 ASP A C 1
ATOM 587 O O . ASP A 1 74 ? -2.166 10.912 -3.592 1.00 91.00 74 ASP A O 1
ATOM 591 N N . TYR A 1 75 ? -2.432 9.200 -2.175 1.00 87.19 75 TYR A N 1
ATOM 592 C CA . TYR A 1 75 ? -2.911 8.254 -3.187 1.00 87.19 75 TYR A CA 1
ATOM 593 C C . TYR A 1 75 ? -4.410 8.411 -3.482 1.00 87.19 75 TYR A C 1
ATOM 595 O O . TYR A 1 75 ? -4.886 7.876 -4.477 1.00 87.19 75 TYR A O 1
ATOM 603 N N . GLY A 1 76 ? -5.156 9.149 -2.653 1.00 93.50 76 GLY A N 1
ATOM 604 C CA . GLY A 1 76 ? -6.605 9.296 -2.780 1.00 93.50 76 GLY A CA 1
ATOM 605 C C . GLY A 1 76 ? -7.335 8.183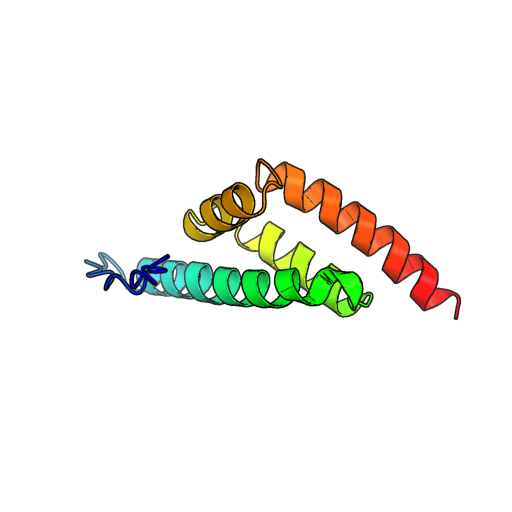 -2.038 1.00 93.50 76 GLY A C 1
ATOM 606 O O . GLY A 1 76 ? -7.376 8.195 -0.810 1.00 93.50 76 GLY A O 1
ATOM 607 N N . THR A 1 77 ? -7.926 7.240 -2.769 1.00 94.94 77 THR A N 1
ATOM 608 C CA . THR A 1 77 ? -8.625 6.079 -2.194 1.00 94.94 77 THR A CA 1
ATOM 609 C C . THR A 1 77 ? -7.771 4.808 -2.238 1.00 94.94 77 THR A C 1
ATOM 611 O O . THR A 1 77 ? -6.775 4.737 -2.957 1.00 94.94 77 THR A O 1
ATOM 614 N N . VAL A 1 78 ? -8.166 3.764 -1.495 1.00 94.75 78 VAL A N 1
ATOM 615 C CA . VAL A 1 78 ? -7.508 2.442 -1.582 1.00 94.75 78 VAL A CA 1
ATOM 616 C C . VAL A 1 78 ? -7.582 1.875 -3.006 1.00 94.75 78 VAL A C 1
ATOM 618 O O . VAL A 1 78 ? -6.617 1.278 -3.475 1.00 94.75 78 VAL A O 1
ATOM 621 N N . GLU A 1 79 ? -8.681 2.116 -3.725 1.00 96.75 79 GLU A N 1
ATOM 622 C CA . GLU A 1 79 ? -8.836 1.695 -5.123 1.00 96.75 79 GLU A CA 1
ATOM 623 C C . GLU A 1 79 ? -7.841 2.413 -6.051 1.00 96.75 79 GLU A C 1
ATOM 625 O O . GLU A 1 79 ? -7.207 1.780 -6.899 1.00 96.75 79 GLU A O 1
ATOM 630 N N . ASP A 1 80 ? -7.631 3.717 -5.849 1.00 97.06 80 ASP A N 1
ATOM 631 C CA . ASP A 1 80 ? -6.629 4.486 -6.595 1.00 97.06 80 ASP A CA 1
ATOM 632 C C . ASP A 1 80 ? -5.208 3.975 -6.308 1.00 97.06 80 ASP A C 1
ATOM 634 O O . ASP A 1 80 ? -4.408 3.777 -7.231 1.00 97.06 80 ASP A O 1
ATOM 638 N N . ALA A 1 81 ? -4.901 3.697 -5.036 1.00 96.00 81 ALA A N 1
ATOM 639 C CA . ALA A 1 81 ? -3.627 3.109 -4.630 1.00 96.00 81 ALA A CA 1
ATOM 640 C C . ALA A 1 81 ? -3.399 1.740 -5.282 1.00 96.00 81 ALA A C 1
ATOM 642 O O . ALA A 1 81 ? -2.328 1.504 -5.845 1.00 96.00 81 ALA A O 1
ATOM 643 N N . LEU A 1 82 ? -4.411 0.864 -5.276 1.00 97.00 82 LEU A N 1
ATOM 644 C CA . LEU A 1 82 ? -4.372 -0.436 -5.948 1.00 97.00 82 LEU A CA 1
ATOM 645 C C . LEU A 1 82 ? -4.090 -0.286 -7.442 1.00 97.00 82 LEU A C 1
ATOM 647 O O . LEU A 1 82 ? -3.245 -1.005 -7.977 1.00 97.00 82 LEU A O 1
ATOM 651 N N . PHE A 1 83 ? -4.742 0.660 -8.120 1.00 97.31 83 PHE A N 1
ATOM 652 C CA . PHE A 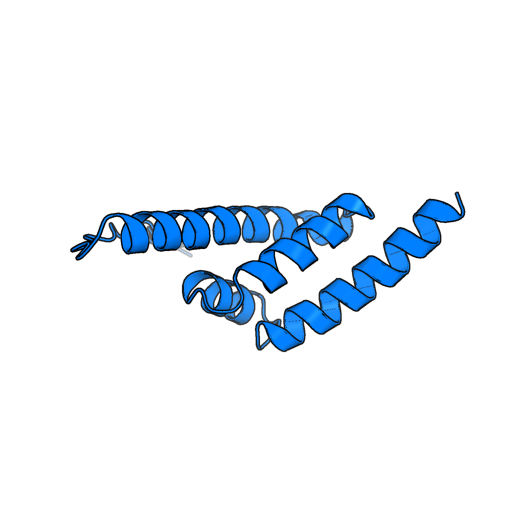1 83 ? -4.499 0.919 -9.537 1.00 97.31 83 PHE A CA 1
ATOM 653 C C . PHE A 1 83 ? -3.044 1.340 -9.802 1.00 97.31 83 PHE A C 1
ATOM 655 O O . PHE A 1 83 ? -2.388 0.779 -10.687 1.00 97.31 83 PHE A O 1
ATOM 662 N N . ILE A 1 84 ? -2.520 2.289 -9.020 1.00 94.50 84 ILE A N 1
ATOM 663 C CA . ILE A 1 84 ? -1.153 2.813 -9.166 1.00 94.50 84 ILE A CA 1
ATOM 664 C C . ILE A 1 84 ? -0.115 1.723 -8.879 1.00 94.50 84 ILE A C 1
ATOM 666 O O . ILE A 1 84 ? 0.770 1.474 -9.704 1.00 94.50 84 ILE A O 1
ATOM 670 N N . ILE A 1 85 ? -0.244 1.034 -7.744 1.00 94.75 85 ILE A N 1
ATOM 671 C CA . ILE A 1 85 ? 0.693 -0.008 -7.311 1.00 94.75 85 ILE A CA 1
ATOM 672 C C . ILE A 1 85 ? 0.635 -1.214 -8.247 1.00 94.75 85 ILE A C 1
ATOM 674 O O . ILE A 1 85 ? 1.678 -1.772 -8.578 1.00 94.75 85 ILE A O 1
ATOM 678 N N . ASN A 1 86 ? -0.534 -1.582 -8.778 1.00 96.06 86 ASN A N 1
ATOM 679 C CA . ASN A 1 86 ? -0.623 -2.633 -9.792 1.00 96.06 86 ASN A CA 1
ATOM 680 C C . ASN A 1 86 ? 0.082 -2.248 -11.102 1.00 96.06 86 ASN A C 1
ATOM 682 O O . ASN A 1 86 ? 0.699 -3.100 -11.744 1.00 96.06 86 ASN A O 1
ATOM 686 N N . GLY A 1 87 ? 0.013 -0.972 -11.495 1.00 93.88 87 GLY A N 1
ATOM 687 C CA . GLY A 1 87 ? 0.773 -0.441 -12.625 1.00 93.88 87 GLY A CA 1
ATOM 688 C C . GLY A 1 87 ? 2.281 -0.585 -12.412 1.00 93.88 87 GLY A C 1
ATOM 689 O O . GLY A 1 87 ? 2.969 -1.136 -13.272 1.00 93.88 87 GLY A O 1
ATOM 690 N N . TYR A 1 88 ? 2.774 -0.167 -11.243 1.00 90.94 88 TYR A N 1
ATOM 691 C CA . TYR A 1 88 ? 4.180 -0.319 -10.860 1.00 90.94 88 TYR A CA 1
ATOM 692 C C . TYR A 1 88 ? 4.606 -1.793 -10.828 1.00 90.94 88 TYR A C 1
ATOM 694 O O . TYR A 1 88 ? 5.536 -2.174 -11.536 1.00 90.94 88 TYR A O 1
ATOM 702 N N . LYS A 1 89 ? 3.857 -2.645 -10.113 1.00 94.12 89 LYS A N 1
ATOM 703 C CA . LYS A 1 89 ? 4.050 -4.103 -10.052 1.00 94.12 89 LYS A CA 1
ATOM 704 C C . LYS A 1 89 ? 4.160 -4.711 -11.445 1.00 94.12 89 LYS A C 1
ATOM 706 O O . LYS A 1 89 ? 5.090 -5.456 -11.722 1.00 94.12 89 LYS A O 1
ATOM 711 N N . THR A 1 90 ? 3.243 -4.369 -12.349 1.00 94.44 90 THR A N 1
ATOM 712 C CA . THR A 1 90 ? 3.250 -4.897 -13.721 1.00 94.44 90 THR A CA 1
ATOM 713 C C . THR A 1 90 ? 4.544 -4.547 -14.449 1.00 94.44 90 THR A C 1
ATOM 715 O O . THR A 1 90 ? 5.136 -5.416 -15.090 1.00 94.44 90 THR A O 1
ATOM 718 N N . VAL A 1 91 ? 4.997 -3.295 -14.355 1.00 91.81 91 VAL A N 1
ATOM 719 C CA . VAL A 1 91 ? 6.237 -2.848 -15.002 1.00 91.81 91 VAL A CA 1
ATOM 720 C C . VAL A 1 91 ? 7.445 -3.547 -14.385 1.00 91.81 91 VAL A C 1
ATOM 722 O O . VAL A 1 91 ? 8.199 -4.189 -15.115 1.00 91.81 91 VAL A O 1
ATOM 725 N N . THR A 1 92 ? 7.602 -3.475 -13.064 1.00 88.81 92 THR A N 1
ATOM 726 C CA . THR A 1 92 ? 8.758 -4.031 -12.351 1.00 88.81 92 THR A CA 1
ATOM 727 C C . THR A 1 92 ? 8.857 -5.543 -12.535 1.00 88.81 92 THR A C 1
ATOM 729 O O . THR A 1 92 ? 9.904 -6.031 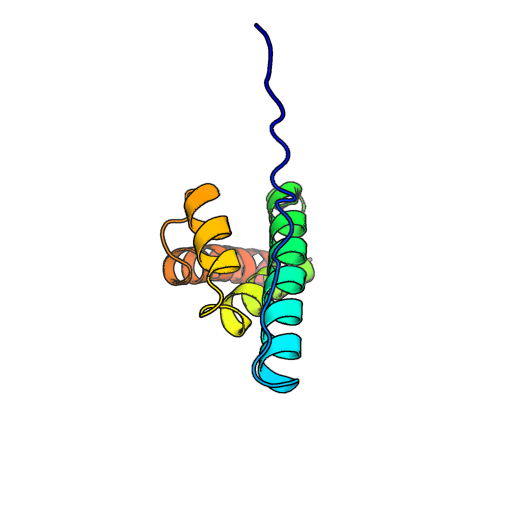-12.946 1.00 88.81 92 THR A O 1
ATOM 732 N N . CYS A 1 93 ? 7.761 -6.287 -12.373 1.00 90.12 93 CYS A N 1
ATOM 733 C CA . CYS A 1 93 ? 7.756 -7.742 -12.552 1.00 90.12 93 CYS A CA 1
ATOM 734 C C . CYS A 1 93 ? 7.970 -8.187 -14.004 1.00 90.12 93 CYS A C 1
ATOM 736 O O . CYS A 1 93 ? 8.573 -9.228 -14.255 1.00 90.12 93 CYS A O 1
ATOM 738 N N . THR A 1 94 ? 7.488 -7.416 -14.985 1.00 90.62 94 THR A N 1
ATOM 739 C CA . THR A 1 94 ? 7.761 -7.727 -16.399 1.00 90.62 94 THR A CA 1
ATOM 740 C C . THR A 1 94 ? 9.240 -7.540 -16.722 1.00 90.62 94 THR A C 1
ATOM 742 O O . THR A 1 94 ? 9.797 -8.309 -17.503 1.00 90.62 94 THR A O 1
ATOM 745 N N . LEU A 1 95 ? 9.874 -6.517 -16.146 1.00 78.06 95 LEU A N 1
ATOM 746 C CA . LEU A 1 95 ? 11.292 -6.243 -16.352 1.00 78.06 95 LEU A CA 1
ATOM 747 C C . LEU A 1 95 ? 12.183 -7.229 -15.593 1.00 78.06 95 LEU A C 1
ATOM 749 O O . LEU A 1 95 ? 13.185 -7.651 -16.156 1.00 78.06 95 LEU A O 1
ATOM 753 N N . ASP A 1 96 ? 11.802 -7.651 -14.389 1.00 74.06 96 ASP A N 1
ATOM 754 C CA . ASP A 1 96 ? 12.534 -8.658 -13.612 1.00 74.06 96 ASP A CA 1
ATOM 755 C C . ASP A 1 96 ? 12.654 -9.995 -14.366 1.00 74.06 96 ASP A C 1
ATOM 757 O O . ASP A 1 96 ? 13.727 -10.579 -14.450 1.00 74.06 96 ASP A O 1
ATOM 761 N N . GLY A 1 97 ? 11.595 -10.420 -15.065 1.00 59.38 97 GLY A N 1
ATOM 762 C CA . GLY A 1 97 ? 11.636 -11.610 -15.926 1.00 59.38 97 GLY A CA 1
ATOM 763 C C . GLY A 1 97 ? 12.461 -11.470 -17.218 1.00 59.38 97 GLY A C 1
ATOM 764 O O . GLY A 1 97 ? 12.568 -12.440 -17.974 1.00 59.38 97 GLY A O 1
ATOM 765 N N . LEU A 1 98 ? 12.997 -10.281 -17.516 1.00 55.75 98 LEU A N 1
ATOM 766 C CA . LEU A 1 98 ? 13.791 -9.989 -18.717 1.00 55.75 98 LEU A CA 1
ATOM 767 C C . LEU A 1 98 ? 15.299 -9.834 -18.444 1.00 55.75 98 LEU A C 1
ATOM 769 O O . LEU A 1 98 ? 16.061 -9.816 -19.418 1.00 55.75 98 LEU A O 1
ATOM 773 N N . PHE A 1 99 ? 15.726 -9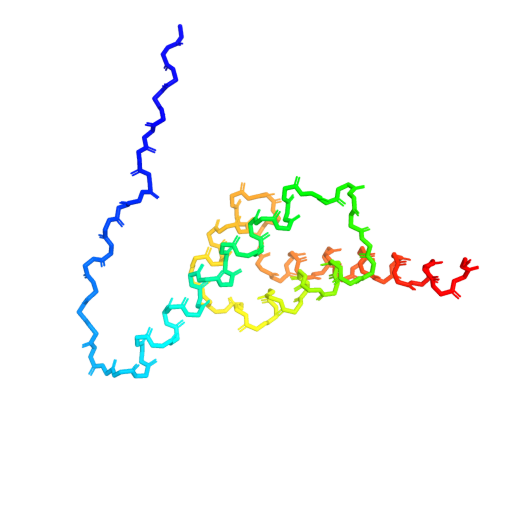.726 -17.182 1.00 50.69 99 PHE A N 1
ATOM 774 C CA . PHE A 1 99 ? 17.133 -9.602 -16.764 1.00 50.69 99 PHE A CA 1
ATOM 775 C C . PHE A 1 99 ? 17.631 -10.852 -16.023 1.00 50.69 99 PHE A C 1
ATOM 777 O O . PHE A 1 99 ? 18.874 -11.007 -15.957 1.00 50.69 99 PHE A O 1
#

Foldseek 3Di:
DDPPPDDVPPDDPDPDP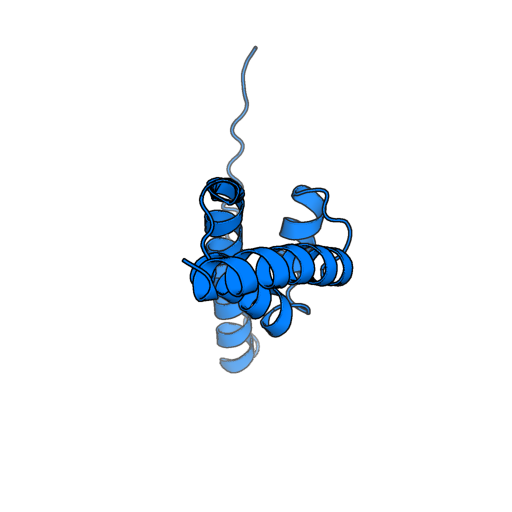DVVVVVLLVLLVVLLVVLVVLVVCVVPDALVSLVSNLVSLVVNQVRPSNQVSCVVVVLHHSVSVNVVSVVVSVVRVVVVVVD